Protein AF-A0A3M6TRP5-F1 (afdb_monomer)

Structure (mmCIF, N/CA/C/O backbone):
data_AF-A0A3M6TRP5-F1
#
_entry.id   AF-A0A3M6TRP5-F1
#
loop_
_atom_site.group_PDB
_atom_site.id
_atom_site.type_symbol
_atom_site.label_atom_id
_atom_site.label_alt_id
_atom_site.label_comp_id
_atom_site.label_asym_id
_atom_site.label_entity_id
_atom_site.label_seq_id
_atom_site.pdbx_PDB_ins_code
_atom_site.Cartn_x
_atom_site.Cartn_y
_atom_site.Cartn_z
_atom_site.occupancy
_atom_site.B_iso_or_equiv
_atom_site.auth_seq_id
_atom_site.auth_comp_id
_atom_site.auth_asym_id
_atom_site.auth_atom_id
_atom_site.pdbx_PDB_model_num
ATOM 1 N N . MET A 1 1 ? 12.799 17.384 -49.347 1.00 35.72 1 MET A N 1
ATOM 2 C CA . MET A 1 1 ? 13.867 16.715 -48.579 1.00 35.72 1 MET A CA 1
ATOM 3 C C . MET A 1 1 ? 13.598 17.009 -47.112 1.00 35.72 1 MET A C 1
ATOM 5 O O . MET A 1 1 ? 13.938 18.089 -46.661 1.00 35.72 1 MET A O 1
ATOM 9 N N . ALA A 1 2 ? 12.871 16.133 -46.417 1.00 37.72 2 ALA A N 1
ATOM 10 C CA . ALA A 1 2 ? 12.676 16.243 -44.973 1.00 37.72 2 ALA A CA 1
ATOM 11 C C . ALA A 1 2 ? 13.601 15.207 -44.334 1.00 37.72 2 ALA A C 1
ATOM 13 O O . ALA A 1 2 ? 13.439 14.007 -44.548 1.00 37.72 2 ALA A O 1
ATOM 14 N N . THR A 1 3 ? 14.642 15.699 -43.677 1.00 35.19 3 THR A N 1
ATOM 15 C CA . THR A 1 3 ? 15.629 14.909 -42.951 1.00 35.19 3 THR A CA 1
ATOM 16 C C . THR A 1 3 ? 14.968 14.252 -41.749 1.00 35.19 3 THR A C 1
ATOM 18 O O . THR A 1 3 ? 14.387 14.921 -40.902 1.00 35.19 3 THR A O 1
ATOM 21 N N . THR A 1 4 ? 15.064 12.929 -41.683 1.00 40.38 4 THR A N 1
ATOM 22 C CA . THR A 1 4 ? 14.810 12.139 -40.481 1.00 40.38 4 THR A CA 1
ATOM 23 C C . THR A 1 4 ? 15.927 12.411 -39.474 1.00 40.38 4 THR A C 1
ATOM 25 O O . THR A 1 4 ? 17.059 11.967 -39.685 1.00 40.38 4 THR A O 1
ATOM 28 N N . GLU A 1 5 ? 15.634 13.139 -38.398 1.00 38.94 5 GLU A N 1
ATOM 29 C CA . GLU A 1 5 ? 16.511 13.197 -37.229 1.00 38.94 5 GLU A CA 1
ATOM 30 C C . GLU A 1 5 ? 16.364 11.902 -36.424 1.00 38.94 5 GLU 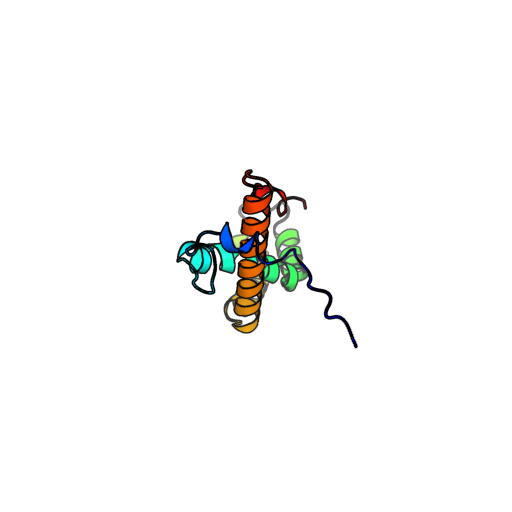A C 1
ATOM 32 O O . GLU A 1 5 ? 15.277 11.463 -36.057 1.00 38.94 5 GLU A O 1
ATOM 37 N N . LYS A 1 6 ? 17.506 11.245 -36.254 1.00 40.25 6 LYS A N 1
ATOM 38 C CA . LYS A 1 6 ? 17.705 9.936 -35.647 1.00 40.25 6 LYS A CA 1
ATOM 39 C C . LYS A 1 6 ? 18.046 10.176 -34.175 1.00 40.25 6 LYS A C 1
ATOM 41 O O . LYS A 1 6 ? 19.171 10.573 -33.887 1.00 40.25 6 LYS A O 1
ATOM 46 N N . GLU A 1 7 ? 17.103 9.961 -33.255 1.00 34.81 7 GLU A N 1
ATOM 47 C CA . GLU A 1 7 ? 17.371 10.020 -31.808 1.00 34.81 7 GLU A CA 1
ATOM 48 C C . GLU A 1 7 ? 18.318 8.877 -31.401 1.00 34.81 7 GLU A C 1
ATOM 50 O O . GLU A 1 7 ? 17.954 7.705 -31.307 1.00 34.81 7 GLU A O 1
ATOM 55 N N . SER A 1 8 ? 19.588 9.222 -31.202 1.00 33.69 8 SER A N 1
ATOM 56 C CA . SER A 1 8 ? 20.725 8.309 -31.066 1.00 33.69 8 SER A CA 1
ATOM 57 C C . SER A 1 8 ? 21.028 7.872 -29.623 1.00 33.69 8 SER A C 1
ATOM 59 O O . SER A 1 8 ? 22.193 7.717 -29.273 1.00 33.69 8 SER A O 1
ATOM 61 N N . GLY A 1 9 ? 20.018 7.679 -28.769 1.00 40.28 9 GLY A N 1
ATOM 62 C CA . GLY A 1 9 ? 20.229 7.367 -27.340 1.00 40.28 9 GLY A CA 1
ATOM 63 C C . GLY A 1 9 ? 19.638 6.049 -26.829 1.00 40.28 9 GLY A C 1
ATOM 64 O O . GLY A 1 9 ? 20.011 5.589 -25.754 1.00 40.28 9 GLY A O 1
ATOM 65 N N . GLN A 1 10 ? 18.716 5.426 -27.566 1.00 37.06 10 GLN A N 1
ATOM 66 C CA . GLN A 1 10 ? 17.924 4.296 -27.053 1.00 37.06 10 GLN A CA 1
ATOM 67 C C . GLN A 1 10 ? 18.546 2.912 -27.308 1.00 37.06 10 GLN A C 1
ATOM 69 O O . GLN A 1 10 ? 18.224 1.966 -26.595 1.00 37.06 10 GLN A O 1
ATOM 74 N N . GLY A 1 11 ? 19.465 2.789 -28.272 1.00 42.31 11 GLY A N 1
ATOM 75 C CA . GLY A 1 11 ? 20.070 1.500 -28.638 1.00 42.31 11 GLY A CA 1
ATOM 76 C C . GLY A 1 11 ? 21.107 0.978 -27.637 1.00 42.31 11 GLY A C 1
ATOM 77 O O . GLY A 1 11 ? 21.103 -0.199 -27.310 1.00 42.31 11 GLY A O 1
ATOM 78 N N . GLU A 1 12 ? 21.955 1.849 -27.081 1.00 48.84 12 GLU A N 1
ATOM 79 C CA . GLU A 1 12 ? 23.130 1.409 -26.307 1.00 48.84 12 GLU A CA 1
ATOM 80 C C . GLU A 1 12 ? 22.789 0.860 -24.905 1.00 48.84 12 GLU A C 1
ATOM 82 O O . GLU A 1 12 ? 23.530 0.053 -24.342 1.00 48.84 12 GLU A O 1
ATOM 87 N N . VAL A 1 13 ? 21.666 1.291 -24.318 1.00 55.25 13 VAL A N 1
ATOM 88 C CA . VAL A 1 13 ? 21.257 0.871 -22.966 1.00 55.25 13 VAL A CA 1
ATOM 89 C C . VAL A 1 13 ? 20.599 -0.507 -22.991 1.00 55.25 13 VAL A C 1
ATOM 91 O O . VAL A 1 13 ? 20.855 -1.312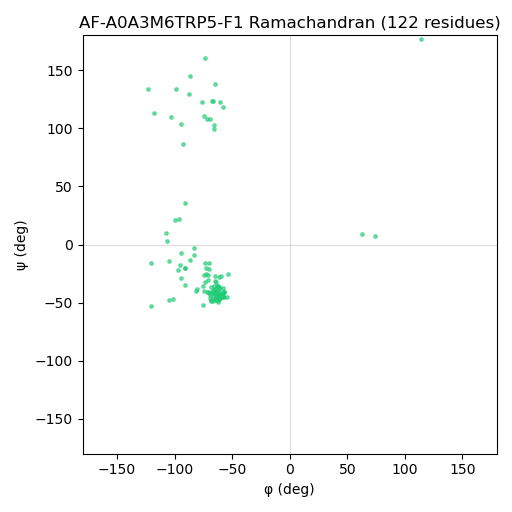 -22.099 1.00 55.25 13 VAL A O 1
ATOM 94 N N . SER A 1 14 ? 19.795 -0.804 -24.019 1.00 57.72 14 SER A N 1
ATOM 95 C CA . SER A 1 14 ? 19.090 -2.086 -24.130 1.00 57.72 14 SER A CA 1
ATOM 96 C C . SER A 1 14 ? 20.051 -3.270 -24.288 1.00 57.72 14 SER A C 1
ATOM 98 O O . SER A 1 14 ? 19.766 -4.345 -23.770 1.00 57.72 14 SER A O 1
ATOM 100 N N . ASP A 1 15 ? 21.209 -3.061 -24.923 1.00 65.62 15 ASP A N 1
ATOM 101 C CA . ASP A 1 15 ? 22.234 -4.095 -25.132 1.00 65.62 15 ASP A CA 1
ATOM 102 C C . ASP A 1 15 ? 23.000 -4.474 -23.849 1.00 65.62 15 ASP A C 1
ATOM 104 O O . ASP A 1 15 ? 23.602 -5.545 -23.770 1.00 65.62 15 ASP A O 1
ATOM 108 N N . LYS A 1 16 ? 22.986 -3.612 -22.821 1.00 70.69 16 LYS A N 1
ATOM 109 C CA . LYS A 1 16 ? 23.671 -3.846 -21.533 1.00 70.69 16 LYS A CA 1
ATOM 110 C C . LYS A 1 16 ? 22.759 -4.472 -20.472 1.00 70.69 16 LYS A C 1
ATOM 112 O O . LYS A 1 16 ? 23.236 -4.838 -19.396 1.00 70.69 16 LYS A O 1
ATOM 117 N N . ILE A 1 17 ? 21.461 -4.597 -20.749 1.00 72.56 17 ILE A N 1
ATOM 118 C CA . ILE A 1 17 ? 20.494 -5.208 -19.835 1.00 72.56 17 ILE A CA 1
ATOM 119 C C . ILE A 1 17 ? 20.467 -6.716 -20.089 1.00 72.56 17 ILE A C 1
ATOM 121 O O . ILE A 1 17 ? 20.348 -7.180 -21.219 1.00 72.56 17 ILE A O 1
ATOM 125 N N . ALA A 1 18 ? 20.589 -7.506 -19.023 1.00 71.38 18 ALA A N 1
ATOM 126 C CA . ALA A 1 18 ? 20.581 -8.954 -19.161 1.00 71.38 18 ALA A CA 1
ATOM 127 C C . ALA A 1 18 ? 19.211 -9.454 -19.679 1.00 71.38 18 ALA A C 1
ATOM 129 O O . ALA A 1 18 ? 18.182 -9.029 -19.150 1.00 71.38 18 ALA A O 1
ATOM 130 N N . PRO A 1 19 ? 19.158 -10.418 -20.620 1.00 72.62 19 PRO A N 1
ATOM 131 C CA . PRO A 1 19 ? 17.896 -10.901 -21.198 1.00 72.62 19 PRO A CA 1
ATOM 132 C C . PRO A 1 19 ? 16.914 -11.493 -20.181 1.00 72.62 19 PRO A C 1
ATOM 134 O O . PRO A 1 19 ? 15.711 -11.450 -20.392 1.00 72.62 19 PRO A O 1
ATOM 137 N N . TRP A 1 20 ? 17.414 -12.028 -19.060 1.00 70.94 20 TRP A N 1
ATOM 138 C CA . TRP A 1 20 ? 16.577 -12.542 -17.966 1.00 70.94 20 TRP A CA 1
ATOM 139 C C . TRP A 1 20 ? 15.911 -11.432 -17.141 1.00 70.94 20 TRP A C 1
ATOM 141 O O . TRP A 1 20 ? 15.005 -11.700 -16.353 1.00 70.94 20 TRP A O 1
ATOM 151 N N . ALA A 1 21 ? 16.398 -10.200 -17.279 1.00 71.94 21 ALA A N 1
ATOM 152 C CA . ALA A 1 21 ? 15.926 -9.024 -16.569 1.00 71.94 21 ALA A CA 1
ATOM 153 C C . ALA A 1 21 ? 14.884 -8.250 -17.408 1.00 71.94 21 ALA A C 1
ATOM 155 O O . ALA A 1 21 ? 13.967 -7.639 -16.851 1.00 71.94 21 ALA A O 1
ATOM 156 N N . SER A 1 22 ? 14.976 -8.327 -18.736 1.00 69.50 22 SER A N 1
ATOM 157 C CA . SER A 1 22 ? 14.017 -7.740 -19.676 1.00 69.50 22 SER A CA 1
ATOM 158 C C . SER A 1 22 ? 12.841 -8.683 -19.972 1.00 69.50 22 SER A C 1
ATOM 160 O O . SER A 1 22 ? 13.010 -9.894 -20.061 1.00 69.50 22 SER A O 1
ATOM 162 N N . GLY A 1 23 ? 11.638 -8.128 -20.162 1.00 78.06 23 GLY A N 1
ATOM 163 C CA . GLY A 1 23 ? 10.459 -8.872 -20.636 1.00 78.06 23 GLY A CA 1
ATOM 164 C C . GLY A 1 23 ? 9.309 -8.994 -19.632 1.00 78.06 23 GLY A C 1
ATOM 165 O O . GLY A 1 23 ? 9.394 -8.550 -18.495 1.00 78.06 23 GLY A O 1
ATOM 166 N N . GLU A 1 24 ? 8.198 -9.597 -20.050 1.00 80.81 24 GLU A N 1
ATOM 167 C CA . GLU A 1 24 ? 6.956 -9.636 -19.256 1.00 80.81 24 GLU A CA 1
ATOM 168 C C . GLU A 1 24 ? 6.922 -10.758 -18.201 1.00 80.81 24 GLU A C 1
ATOM 170 O O . GLU A 1 24 ? 6.024 -10.814 -17.356 1.00 80.81 24 GLU A O 1
ATOM 175 N N . HIS A 1 25 ? 7.899 -11.670 -18.246 1.00 86.81 25 HIS A N 1
ATOM 176 C CA . HIS A 1 25 ? 7.961 -12.808 -17.339 1.00 86.81 25 HIS A CA 1
ATOM 177 C C . HIS A 1 25 ? 8.232 -12.344 -15.902 1.00 86.81 25 HIS A C 1
ATOM 179 O O . HIS A 1 25 ? 9.223 -11.660 -15.619 1.00 86.81 25 HIS A O 1
ATOM 185 N N . LEU A 1 26 ? 7.332 -12.735 -15.000 1.00 88.75 26 LEU A N 1
ATOM 186 C CA . LEU A 1 26 ? 7.449 -12.482 -13.573 1.00 88.75 26 LEU A CA 1
ATOM 187 C C . LEU A 1 26 ? 7.991 -13.716 -12.863 1.00 88.75 26 LEU A C 1
ATOM 189 O O . LEU A 1 26 ? 7.509 -14.833 -13.045 1.00 88.75 26 LEU A O 1
ATOM 193 N N . ARG A 1 27 ? 8.964 -13.494 -11.986 1.00 89.50 27 ARG A N 1
ATOM 194 C CA . ARG A 1 27 ? 9.461 -14.509 -11.059 1.00 89.50 27 ARG A CA 1
ATOM 195 C C . ARG A 1 27 ? 8.441 -14.740 -9.950 1.00 89.50 27 ARG A C 1
ATOM 197 O O . ARG A 1 27 ? 7.616 -13.880 -9.638 1.00 89.50 27 ARG A O 1
ATOM 204 N N . HIS A 1 28 ? 8.566 -15.879 -9.282 1.00 91.38 28 HIS A N 1
ATOM 205 C CA . HIS A 1 28 ? 7.716 -16.236 -8.148 1.00 91.38 28 HIS A CA 1
ATOM 206 C C . HIS A 1 28 ? 7.720 -15.154 -7.055 1.00 91.38 28 HIS A C 1
ATOM 208 O O . HIS A 1 28 ? 6.670 -14.688 -6.638 1.00 91.38 28 HIS A O 1
ATOM 214 N N . VAL A 1 29 ? 8.901 -14.636 -6.695 1.00 91.56 29 VAL A N 1
ATOM 215 C CA . VAL A 1 29 ? 9.037 -13.546 -5.709 1.00 91.56 29 VAL A CA 1
ATOM 216 C C . VAL A 1 29 ? 8.329 -12.264 -6.162 1.00 91.56 29 VAL A C 1
ATOM 218 O O . VAL A 1 29 ? 7.740 -11.553 -5.352 1.00 91.56 29 VAL A O 1
ATOM 221 N N . GLU A 1 30 ? 8.367 -11.953 -7.457 1.00 89.44 30 GLU A N 1
ATOM 222 C CA . GLU A 1 30 ? 7.721 -10.753 -7.995 1.00 89.44 30 GLU A CA 1
ATOM 223 C C . GLU A 1 30 ? 6.197 -10.886 -7.926 1.00 89.44 30 GLU A C 1
ATOM 225 O O . GLU A 1 30 ? 5.519 -9.970 -7.466 1.00 89.44 30 GLU A O 1
ATOM 230 N N . THR A 1 31 ? 5.687 -12.061 -8.297 1.00 90.19 31 THR A N 1
ATOM 231 C CA . THR A 1 31 ? 4.253 -12.373 -8.332 1.00 90.19 31 THR A CA 1
ATOM 232 C C . THR A 1 31 ? 3.650 -12.524 -6.937 1.00 90.19 31 THR A C 1
ATOM 234 O O . THR A 1 31 ? 2.551 -12.039 -6.692 1.00 90.19 31 THR A O 1
ATOM 237 N N . GLU A 1 32 ? 4.357 -13.166 -6.007 1.00 89.50 32 GLU A N 1
ATOM 238 C CA . GLU A 1 32 ? 3.808 -13.529 -4.695 1.00 89.50 32 GLU A CA 1
ATOM 239 C C . GLU A 1 32 ? 4.155 -12.548 -3.577 1.00 89.50 32 GLU A C 1
ATOM 241 O O . GLU A 1 32 ? 3.455 -12.486 -2.566 1.00 89.50 32 GLU A O 1
ATOM 246 N N . VAL A 1 33 ? 5.226 -11.765 -3.735 1.00 92.38 33 VAL A N 1
ATOM 247 C CA . VAL A 1 33 ? 5.715 -10.882 -2.667 1.00 92.38 33 VAL A CA 1
ATOM 248 C C . VAL A 1 33 ? 5.725 -9.427 -3.104 1.00 92.38 33 VAL A C 1
ATOM 250 O O . VAL A 1 33 ? 5.158 -8.584 -2.407 1.00 92.38 33 VAL A O 1
ATOM 253 N N . ILE A 1 34 ? 6.351 -9.102 -4.238 1.00 91.19 34 ILE A N 1
ATOM 254 C CA . ILE A 1 34 ? 6.588 -7.697 -4.603 1.00 91.19 34 ILE A CA 1
ATOM 255 C C . ILE A 1 34 ? 5.314 -7.016 -5.108 1.00 91.19 34 ILE A C 1
ATOM 257 O O . ILE A 1 34 ? 4.938 -5.975 -4.568 1.00 91.19 34 ILE A O 1
ATOM 261 N N . ILE A 1 35 ? 4.620 -7.600 -6.088 1.00 92.88 35 ILE A N 1
ATOM 262 C CA . ILE A 1 35 ? 3.364 -7.040 -6.612 1.00 92.88 35 ILE A CA 1
ATOM 263 C C . ILE A 1 35 ? 2.297 -6.973 -5.506 1.00 92.88 35 ILE A C 1
ATOM 265 O O . ILE A 1 35 ? 1.731 -5.895 -5.309 1.00 92.88 35 ILE A O 1
ATOM 269 N N . PRO A 1 36 ? 2.079 -8.025 -4.685 1.00 93.06 36 PRO A N 1
ATOM 270 C CA . PRO A 1 36 ? 1.151 -7.948 -3.557 1.00 93.06 36 PRO A CA 1
ATOM 271 C C . PRO A 1 36 ? 1.536 -6.902 -2.506 1.00 93.06 36 PRO A C 1
ATOM 273 O O . PRO A 1 36 ? 0.662 -6.358 -1.830 1.00 93.06 36 PRO A O 1
ATOM 276 N N . LYS A 1 37 ? 2.829 -6.582 -2.354 1.00 93.12 37 LYS A N 1
ATOM 277 C CA . LYS A 1 37 ? 3.275 -5.489 -1.482 1.00 93.12 37 LYS A CA 1
ATOM 278 C C . LYS A 1 37 ? 2.871 -4.123 -2.042 1.00 93.12 37 LYS A C 1
ATOM 280 O O . LYS A 1 37 ? 2.326 -3.329 -1.283 1.00 93.12 37 LYS A O 1
ATOM 285 N N . ILE A 1 38 ? 3.082 -3.869 -3.335 1.00 92.81 38 ILE A N 1
ATOM 286 C CA . ILE A 1 38 ? 2.654 -2.616 -3.986 1.00 92.81 38 ILE A CA 1
ATOM 287 C C . ILE A 1 38 ? 1.129 -2.476 -3.901 1.00 92.81 38 ILE A C 1
ATOM 289 O O . ILE A 1 38 ? 0.617 -1.433 -3.495 1.00 92.81 38 ILE A O 1
ATOM 293 N N . LEU A 1 39 ? 0.407 -3.560 -4.193 1.00 93.44 39 LEU A N 1
ATOM 294 C CA . LEU A 1 39 ? -1.048 -3.626 -4.088 1.00 93.44 39 LEU A CA 1
ATOM 295 C C . LEU A 1 39 ? -1.534 -3.289 -2.677 1.00 93.44 39 LEU A C 1
ATOM 297 O O . LEU A 1 39 ? -2.453 -2.492 -2.519 1.00 93.44 39 LEU A O 1
ATOM 301 N N . ARG A 1 40 ? -0.894 -3.850 -1.644 1.00 93.06 40 ARG A N 1
ATOM 302 C CA . ARG A 1 40 ? -1.223 -3.566 -0.243 1.00 93.06 40 ARG A CA 1
ATOM 303 C C . ARG A 1 40 ? -1.061 -2.089 0.099 1.00 93.06 40 ARG A C 1
ATOM 305 O O . ARG A 1 40 ? -1.918 -1.546 0.787 1.00 93.06 40 ARG A O 1
ATOM 312 N N . GLU A 1 41 ? 0.020 -1.453 -0.340 1.00 93.38 41 GLU A N 1
ATOM 313 C CA . GLU A 1 41 ? 0.246 -0.029 -0.069 1.00 93.38 41 GLU A CA 1
ATOM 314 C C . GLU A 1 41 ? -0.790 0.847 -0.788 1.00 93.38 41 GLU A C 1
ATOM 316 O O . GLU A 1 41 ? -1.373 1.736 -0.167 1.00 93.38 41 GLU A O 1
ATOM 321 N N . LYS A 1 42 ? -1.142 0.528 -2.042 1.00 93.44 42 LYS A N 1
ATOM 322 C CA . LYS A 1 42 ? -2.249 1.207 -2.740 1.00 93.44 42 LYS A CA 1
ATOM 323 C C . LYS A 1 42 ? -3.600 0.982 -2.065 1.00 93.44 42 LYS A C 1
ATOM 325 O O . LYS A 1 42 ? -4.378 1.922 -1.929 1.00 93.44 42 LYS A O 1
ATOM 330 N N . ALA A 1 43 ? -3.886 -0.244 -1.633 1.00 94.50 43 ALA A N 1
ATOM 331 C CA . ALA A 1 43 ? -5.133 -0.574 -0.952 1.00 94.50 43 ALA A CA 1
ATOM 332 C C . ALA A 1 43 ? -5.255 0.179 0.380 1.00 94.50 43 ALA A C 1
ATOM 334 O O . ALA A 1 43 ? -6.316 0.717 0.680 1.00 94.50 43 ALA A O 1
ATOM 335 N N . LYS A 1 44 ? -4.165 0.295 1.152 1.00 93.31 44 LYS A N 1
ATOM 336 C CA . LYS A 1 44 ? -4.139 1.121 2.369 1.00 93.31 44 LYS A CA 1
ATOM 337 C C . LYS A 1 44 ? -4.419 2.589 2.071 1.00 93.31 44 LYS A C 1
ATOM 339 O O . LYS A 1 44 ? -5.219 3.177 2.782 1.00 93.31 44 LYS A O 1
ATOM 344 N N . ALA A 1 45 ? -3.815 3.149 1.021 1.00 93.56 45 ALA A N 1
ATOM 345 C CA . ALA A 1 45 ? -4.059 4.535 0.625 1.00 93.56 45 ALA A CA 1
ATOM 346 C C . ALA A 1 45 ? -5.524 4.780 0.218 1.00 93.56 45 ALA A C 1
ATOM 348 O O . ALA A 1 45 ? -6.079 5.829 0.522 1.00 93.56 45 ALA A O 1
ATOM 349 N N . LYS A 1 46 ? -6.176 3.804 -0.431 1.00 93.56 46 LYS A N 1
ATOM 350 C CA . LYS A 1 46 ? -7.609 3.878 -0.772 1.00 93.56 46 LYS A CA 1
ATOM 351 C C . LYS A 1 46 ? -8.528 3.679 0.442 1.00 93.56 46 LYS A C 1
ATOM 353 O O . LYS A 1 46 ? -9.603 4.263 0.486 1.00 93.56 46 LYS A O 1
ATOM 358 N N . CYS A 1 47 ? -8.114 2.874 1.419 1.00 95.19 47 CYS A N 1
ATOM 359 C CA . CYS A 1 47 ? -8.855 2.609 2.657 1.00 95.19 47 CYS A CA 1
ATOM 360 C C . CYS A 1 47 ? -8.398 3.500 3.834 1.00 95.19 47 CYS A C 1
ATOM 362 O O . CYS A 1 47 ? -8.597 3.104 4.987 1.00 95.19 47 CYS A O 1
ATOM 364 N N . ASP A 1 48 ? -7.769 4.656 3.579 1.00 95.88 48 ASP A N 1
ATOM 365 C CA . ASP A 1 48 ? -7.093 5.451 4.617 1.00 95.88 48 ASP A CA 1
ATOM 366 C C . ASP A 1 48 ? -8.037 5.846 5.760 1.00 95.88 48 ASP A C 1
ATOM 368 O O . ASP A 1 48 ? -7.699 5.659 6.925 1.0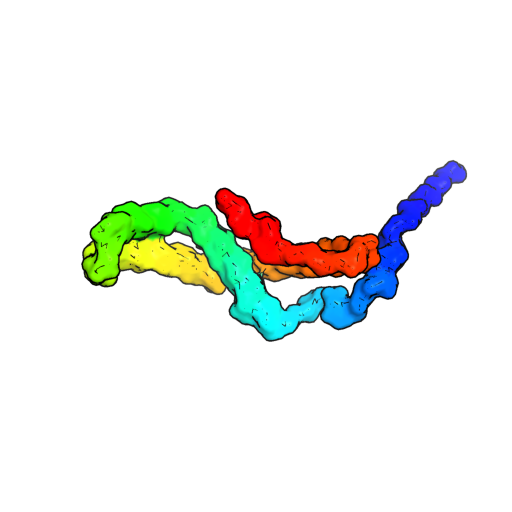0 95.88 48 ASP A O 1
ATOM 372 N N . ASP A 1 49 ? -9.276 6.238 5.456 1.00 95.75 49 ASP A N 1
ATOM 373 C CA . ASP A 1 49 ? -10.282 6.588 6.469 1.00 95.75 49 ASP A CA 1
ATOM 374 C C . ASP A 1 49 ? -10.550 5.442 7.463 1.00 95.75 49 ASP A C 1
ATOM 376 O O . ASP A 1 49 ? -10.658 5.647 8.675 1.00 95.75 49 ASP A O 1
ATOM 380 N N . LEU A 1 50 ? -10.617 4.203 6.965 1.00 95.12 50 LEU A N 1
ATOM 381 C CA . LEU A 1 50 ? -10.853 3.010 7.784 1.00 95.12 50 LEU A CA 1
ATOM 382 C C . LEU A 1 50 ? -9.603 2.618 8.576 1.00 95.12 50 LEU A C 1
ATOM 384 O O . LEU A 1 50 ? -9.708 2.181 9.725 1.00 95.12 50 LEU A O 1
ATOM 388 N N . VAL A 1 51 ? -8.421 2.809 7.985 1.00 94.94 51 VAL A N 1
ATOM 389 C CA . VAL A 1 51 ? -7.132 2.634 8.667 1.00 94.94 51 VAL A CA 1
ATOM 390 C C . VAL A 1 51 ? -6.997 3.648 9.802 1.00 94.94 51 VAL A C 1
ATOM 392 O O . VAL A 1 51 ? -6.604 3.278 10.912 1.00 94.94 51 VAL A O 1
ATOM 395 N N . GLN A 1 52 ? -7.375 4.905 9.576 1.00 95.62 52 GLN A N 1
ATOM 396 C CA . GLN A 1 52 ? -7.385 5.943 10.598 1.00 95.62 52 GLN A CA 1
ATOM 397 C C . GLN A 1 52 ? -8.398 5.634 11.701 1.00 95.62 52 GLN A C 1
ATOM 399 O O . GLN A 1 52 ? -8.035 5.704 12.874 1.00 95.62 52 GLN A O 1
ATOM 404 N N . ALA A 1 53 ? -9.625 5.225 11.368 1.00 94.75 53 ALA A N 1
ATOM 405 C CA . ALA A 1 53 ? -10.633 4.838 12.359 1.00 94.75 53 ALA A CA 1
ATOM 406 C C . ALA A 1 53 ? -10.148 3.680 13.250 1.00 94.75 53 ALA A C 1
ATOM 408 O O . ALA A 1 53 ? -10.237 3.748 14.481 1.00 94.75 53 ALA A O 1
ATOM 409 N N . PHE A 1 54 ? -9.550 2.647 12.646 1.00 94.69 54 PHE A N 1
ATOM 410 C CA . PHE A 1 54 ? -8.931 1.557 13.394 1.00 94.69 54 PHE A CA 1
ATOM 411 C C . PHE A 1 54 ? -7.766 2.052 14.259 1.00 94.69 54 PHE A C 1
ATOM 413 O O . PHE A 1 54 ? -7.692 1.696 15.431 1.00 94.69 54 PHE A O 1
ATOM 420 N N . THR A 1 55 ? -6.896 2.917 13.731 1.00 94.19 55 THR A N 1
ATOM 421 C CA . THR A 1 55 ? -5.742 3.472 14.460 1.00 94.19 55 THR A CA 1
ATOM 422 C C . THR A 1 55 ? -6.178 4.335 15.647 1.00 94.19 55 THR A C 1
ATOM 424 O O . THR A 1 55 ? -5.598 4.248 16.730 1.00 94.19 55 THR A O 1
ATOM 427 N N . GLN A 1 56 ? -7.235 5.131 15.487 1.00 95.06 56 GLN A N 1
ATOM 428 C CA . GLN A 1 56 ? -7.826 5.929 16.560 1.00 95.06 56 GLN A CA 1
ATOM 429 C C . GLN A 1 56 ? -8.428 5.038 17.653 1.00 95.06 56 GLN A C 1
ATOM 431 O O . GLN A 1 56 ? -8.203 5.289 18.839 1.00 95.06 56 GLN A O 1
ATOM 436 N N . CYS A 1 57 ? -9.122 3.957 17.281 1.00 93.50 57 CYS A N 1
ATOM 437 C CA . CYS A 1 57 ? -9.600 2.971 18.250 1.00 93.50 57 CYS A CA 1
ATOM 438 C C . CYS A 1 57 ? -8.438 2.218 18.924 1.00 93.50 57 CYS A C 1
ATOM 440 O O . CYS A 1 57 ? -8.454 1.978 20.131 1.00 93.50 57 CYS A O 1
ATOM 442 N N . ALA A 1 58 ? -7.390 1.888 18.178 1.00 93.25 58 ALA A N 1
ATOM 443 C CA . ALA A 1 58 ? -6.211 1.186 18.671 1.00 93.25 58 ALA A CA 1
ATOM 444 C C . ALA A 1 58 ? -5.339 2.038 19.610 1.00 93.25 58 ALA A C 1
ATOM 446 O O . ALA A 1 58 ? -4.569 1.503 20.410 1.00 93.25 58 ALA A O 1
ATOM 447 N N . LYS A 1 59 ? -5.457 3.369 19.547 1.00 94.31 59 LYS A N 1
ATOM 448 C CA . LYS A 1 59 ? -4.619 4.296 20.308 1.00 94.31 59 LYS A CA 1
ATOM 449 C C . LYS A 1 59 ? -4.718 4.031 21.816 1.00 94.31 59 LYS A C 1
ATOM 451 O O . LYS A 1 59 ? -5.784 4.144 22.416 1.00 94.31 59 LYS A O 1
ATOM 456 N N . GLY A 1 60 ? -3.586 3.680 22.429 1.00 89.25 60 GLY A N 1
ATOM 457 C CA . GLY A 1 60 ? -3.484 3.409 23.868 1.00 89.25 60 GLY A CA 1
ATOM 458 C C . GLY A 1 60 ? -4.089 2.076 24.330 1.00 89.25 60 GLY A C 1
ATOM 459 O O . GLY A 1 60 ? -4.167 1.837 25.532 1.00 89.25 60 GLY A O 1
ATOM 460 N N . ARG A 1 61 ? -4.515 1.200 23.409 1.00 89.81 61 ARG A N 1
ATOM 461 C CA . ARG A 1 61 ? -5.095 -0.117 23.709 1.00 89.81 61 ARG A CA 1
ATOM 462 C C . ARG A 1 61 ? -4.214 -1.206 23.102 1.00 89.81 61 ARG A C 1
ATOM 464 O O . ARG A 1 61 ? -4.147 -1.323 21.891 1.00 89.81 61 ARG A O 1
ATOM 471 N N . THR A 1 62 ? -3.562 -2.029 23.920 1.00 85.00 62 THR A N 1
ATOM 472 C CA . THR A 1 62 ? -2.678 -3.099 23.403 1.00 85.00 62 THR A CA 1
ATOM 473 C C . THR A 1 62 ? -3.354 -4.465 23.446 1.00 85.00 62 THR A C 1
ATOM 475 O O . THR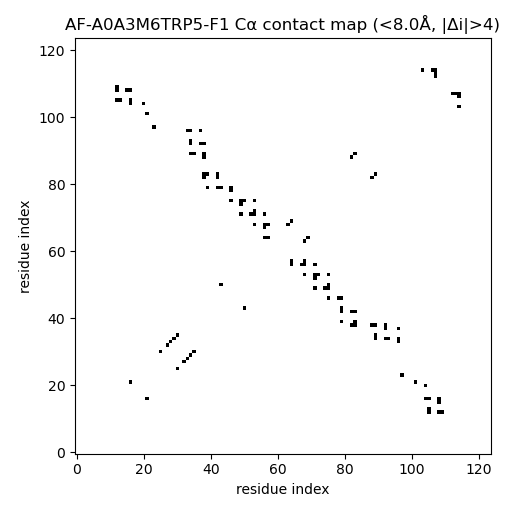 A 1 62 ? -3.357 -5.198 22.465 1.00 85.00 62 THR A O 1
ATOM 478 N N . VAL A 1 63 ? -3.976 -4.796 24.579 1.00 89.31 63 VAL A N 1
ATOM 479 C CA . VAL A 1 63 ? -4.627 -6.101 24.783 1.00 89.31 63 VAL A CA 1
ATOM 480 C C . VAL A 1 63 ? -6.097 -6.048 24.358 1.00 89.31 63 VAL A C 1
ATOM 482 O O . VAL A 1 63 ? -6.616 -6.997 23.778 1.00 89.31 63 VAL A O 1
ATOM 485 N N . SER A 1 64 ? -6.760 -4.906 24.570 1.00 90.44 64 SER A N 1
ATOM 486 C CA . SER A 1 64 ? -8.203 -4.764 24.357 1.00 90.44 64 SER A CA 1
ATOM 487 C C . SER A 1 64 ? -8.657 -4.475 22.929 1.00 90.44 64 SER A C 1
ATOM 489 O O . SER A 1 64 ? -9.857 -4.461 22.657 1.00 90.44 64 SER A O 1
ATOM 491 N N . ILE A 1 65 ? -7.723 -4.311 21.990 1.00 91.94 65 ILE A N 1
ATOM 492 C CA . ILE A 1 65 ? -8.016 -4.071 20.569 1.00 91.94 65 ILE A CA 1
ATOM 493 C C . ILE A 1 65 ? -8.880 -5.174 19.957 1.00 91.94 65 ILE A C 1
ATOM 495 O O . ILE A 1 65 ? -9.792 -4.879 19.186 1.00 91.94 65 ILE A O 1
ATOM 499 N N . LEU A 1 66 ? -8.604 -6.437 20.298 1.00 88.69 66 LEU A N 1
ATOM 500 C CA . LEU A 1 66 ? -9.204 -7.591 19.622 1.00 88.69 66 LEU A CA 1
ATOM 501 C C . LEU A 1 66 ? -10.719 -7.681 19.828 1.00 88.69 66 LEU A C 1
ATOM 503 O O . LEU A 1 66 ? -11.422 -8.215 18.971 1.00 88.69 66 LEU A O 1
ATOM 507 N N . TRP A 1 67 ? -11.222 -7.145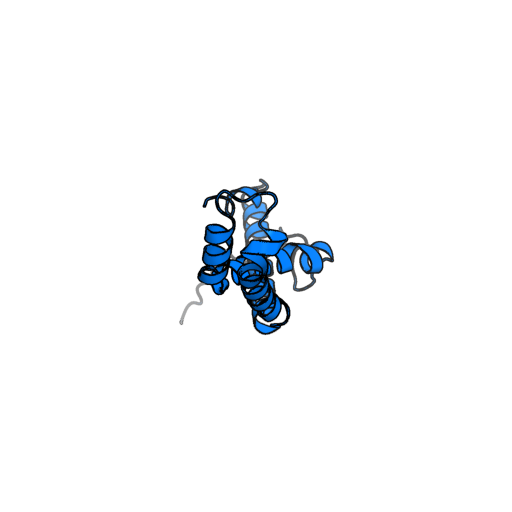 20.941 1.00 91.75 67 TRP A N 1
ATOM 508 C CA . TRP A 1 67 ? -12.648 -7.107 21.246 1.00 91.75 67 TRP A CA 1
ATOM 509 C C . TRP A 1 67 ? -13.250 -5.716 21.049 1.00 91.75 67 TRP A C 1
ATOM 511 O O . TRP A 1 67 ? -14.278 -5.603 20.384 1.00 91.75 67 TRP A O 1
ATOM 521 N N . THR A 1 68 ? -12.612 -4.659 21.568 1.00 91.44 68 THR A N 1
ATOM 522 C CA . THR A 1 68 ? -13.170 -3.298 21.534 1.00 91.44 68 THR A CA 1
ATOM 523 C C . THR A 1 68 ? -13.181 -2.728 20.121 1.00 91.44 68 THR A C 1
ATOM 525 O O . THR A 1 68 ? -14.181 -2.144 19.725 1.00 91.44 68 THR A O 1
ATOM 528 N N . CYS A 1 69 ? -12.111 -2.947 19.352 1.00 95.19 69 CYS A N 1
ATOM 52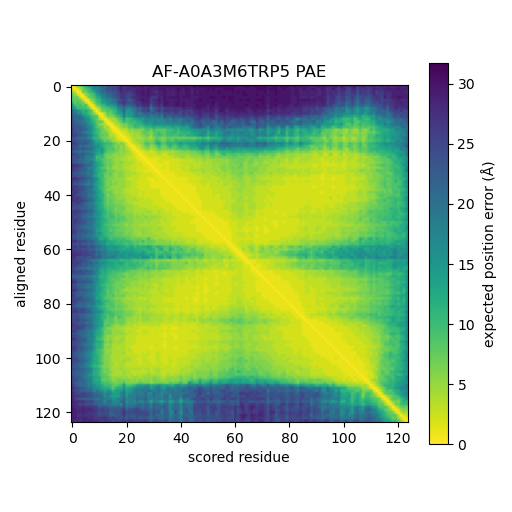9 C CA . CYS A 1 69 ? -11.946 -2.393 18.004 1.00 95.19 69 CYS A CA 1
ATOM 530 C C . CYS A 1 69 ? -12.291 -3.402 16.901 1.00 95.19 69 CYS A C 1
ATOM 532 O O . CYS A 1 69 ? -11.808 -3.311 15.769 1.00 95.19 69 CYS A O 1
ATOM 534 N N . ARG A 1 70 ? -13.071 -4.441 17.234 1.00 94.88 70 ARG A N 1
ATOM 535 C CA . ARG A 1 70 ? -13.394 -5.526 16.298 1.00 94.88 70 ARG A CA 1
ATOM 536 C C . ARG A 1 70 ? -14.172 -5.016 15.086 1.00 94.88 70 ARG A C 1
ATOM 538 O O . ARG A 1 70 ? -13.959 -5.525 13.991 1.00 94.88 70 ARG A O 1
ATOM 545 N N . LYS A 1 71 ? -15.055 -4.031 15.279 1.00 95.31 71 LYS A N 1
ATOM 546 C CA . LYS A 1 71 ? -15.897 -3.466 14.215 1.00 95.31 71 LYS A CA 1
ATOM 547 C C . LYS A 1 71 ? -15.057 -2.689 13.204 1.00 95.31 71 LYS A C 1
ATOM 549 O O . LYS A 1 71 ? -15.147 -2.950 12.011 1.00 95.31 71 LYS A O 1
ATOM 554 N N . GLU A 1 72 ? -14.194 -1.809 13.692 1.00 94.81 72 GLU A N 1
ATOM 555 C CA . GLU A 1 72 ? -13.273 -0.993 12.903 1.00 94.81 72 GLU A CA 1
ATOM 556 C C . GLU A 1 72 ? -12.272 -1.884 12.161 1.00 94.81 72 GLU A C 1
ATOM 558 O O . GLU A 1 72 ? -12.035 -1.704 10.970 1.00 94.81 72 GLU A O 1
ATOM 563 N N . ASN A 1 73 ? -11.745 -2.912 12.836 1.00 94.69 73 ASN A N 1
ATOM 564 C CA . ASN A 1 73 ? -10.854 -3.892 12.219 1.00 94.69 73 ASN A CA 1
ATOM 565 C C . ASN A 1 73 ? -11.551 -4.692 11.109 1.00 94.69 73 ASN A C 1
ATOM 567 O O . ASN A 1 73 ? -10.935 -4.973 10.087 1.00 94.69 73 ASN A O 1
ATOM 571 N N . GLN A 1 74 ? -12.818 -5.073 11.299 1.00 96.12 74 GLN A N 1
ATOM 572 C CA . GLN A 1 74 ? -13.574 -5.791 10.274 1.00 96.12 74 GLN A CA 1
ATOM 573 C C . GLN A 1 74 ? -13.825 -4.899 9.057 1.00 96.12 74 GLN A C 1
ATOM 575 O O . GLN A 1 74 ? -13.484 -5.300 7.953 1.00 96.12 74 GLN A O 1
ATOM 580 N N . ALA A 1 75 ? -14.301 -3.668 9.261 1.00 95.94 75 ALA A N 1
ATOM 581 C CA . ALA A 1 75 ? -14.525 -2.719 8.172 1.00 95.94 75 ALA A CA 1
ATOM 582 C C . ALA A 1 75 ? -13.238 -2.446 7.371 1.00 95.94 75 ALA A C 1
ATOM 584 O O . ALA A 1 75 ? -13.240 -2.500 6.142 1.00 95.94 75 ALA A O 1
ATOM 585 N N . MET A 1 76 ? -12.115 -2.228 8.065 1.00 95.75 76 MET A N 1
ATOM 586 C CA . MET A 1 76 ? -10.804 -2.061 7.433 1.00 95.75 76 MET A CA 1
ATOM 587 C C . MET A 1 76 ? -10.397 -3.304 6.629 1.00 95.75 76 MET A C 1
ATOM 589 O O . MET A 1 76 ? -9.947 -3.185 5.491 1.00 95.75 76 MET A O 1
ATOM 593 N N . LYS A 1 77 ? -10.560 -4.505 7.197 1.00 94.69 77 LYS A N 1
ATOM 594 C CA . LYS A 1 77 ? -10.247 -5.764 6.506 1.00 94.69 77 LYS A CA 1
ATOM 595 C C . LYS A 1 77 ? -11.118 -5.983 5.279 1.00 94.69 77 LYS A C 1
ATOM 597 O O . LYS A 1 77 ? -10.589 -6.419 4.261 1.00 94.69 77 LYS A O 1
ATOM 602 N N . ASP A 1 78 ? -12.406 -5.680 5.364 1.00 96.00 78 ASP A N 1
ATOM 603 C CA . ASP A 1 78 ? -13.346 -5.854 4.260 1.00 96.00 78 ASP A CA 1
ATOM 604 C C . ASP A 1 78 ? -12.969 -4.937 3.088 1.00 96.00 78 ASP A C 1
ATOM 606 O O . ASP A 1 78 ? -12.884 -5.401 1.951 1.00 96.00 78 ASP A O 1
ATOM 610 N N . CYS A 1 79 ? -12.615 -3.678 3.373 1.00 95.44 79 CYS A N 1
ATOM 611 C CA . CYS A 1 79 ? -12.101 -2.744 2.367 1.00 95.44 79 CYS A CA 1
ATOM 612 C C . CYS A 1 79 ? -10.795 -3.230 1.730 1.00 95.44 79 CYS A C 1
ATOM 614 O O . CYS A 1 79 ? -10.658 -3.243 0.513 1.00 95.44 79 CYS A O 1
ATOM 616 N N . LEU A 1 80 ? -9.823 -3.683 2.527 1.00 94.00 80 LEU A N 1
ATOM 617 C CA . LEU A 1 80 ? -8.567 -4.192 1.969 1.00 94.00 80 LEU A CA 1
ATOM 618 C C . LEU A 1 80 ? -8.787 -5.460 1.128 1.00 94.00 80 LEU A C 1
ATOM 620 O O . LEU A 1 80 ? -8.144 -5.638 0.097 1.00 94.00 80 LEU A O 1
ATOM 624 N N . THR A 1 81 ? -9.694 -6.339 1.559 1.00 93.88 81 THR A N 1
ATOM 625 C CA . THR A 1 81 ? -9.977 -7.614 0.883 1.00 93.88 81 THR A CA 1
ATOM 626 C C . THR A 1 81 ? -10.639 -7.411 -0.474 1.00 93.88 81 THR A C 1
ATOM 628 O O . THR A 1 81 ? -10.297 -8.140 -1.405 1.00 93.88 81 THR A O 1
ATOM 631 N N . SER A 1 82 ? -11.515 -6.411 -0.625 1.00 94.12 82 SER A N 1
ATOM 632 C CA . SER A 1 82 ? -12.117 -6.106 -1.929 1.00 94.12 82 SER A CA 1
ATOM 633 C C . SER A 1 82 ? -11.055 -5.726 -2.966 1.00 94.12 82 SER A C 1
ATOM 635 O O . SER A 1 82 ? -11.085 -6.237 -4.082 1.00 94.12 82 SER A O 1
ATOM 637 N N . TYR A 1 83 ? -10.046 -4.942 -2.575 1.00 92.81 83 TYR A N 1
ATOM 638 C CA . TYR A 1 83 ? -8.939 -4.560 -3.456 1.00 92.81 83 TYR A CA 1
ATOM 639 C C . TYR A 1 83 ? -7.972 -5.702 -3.784 1.00 92.81 83 TYR A C 1
ATOM 641 O O . TYR A 1 83 ? -7.347 -5.676 -4.839 1.00 92.81 83 TYR A O 1
ATOM 649 N N . TYR A 1 84 ? -7.844 -6.721 -2.929 1.00 88.38 84 TYR A N 1
ATOM 650 C CA . TYR A 1 84 ? -7.053 -7.912 -3.272 1.00 88.38 84 TYR A CA 1
ATOM 651 C C . TYR A 1 84 ? -7.743 -8.813 -4.302 1.00 88.38 84 TYR A C 1
ATOM 653 O O . TYR A 1 84 ? -7.068 -9.568 -4.998 1.00 88.38 84 TYR A O 1
ATOM 661 N N . GLN A 1 85 ? -9.073 -8.764 -4.383 1.00 89.81 85 GLN A N 1
ATOM 662 C CA . GLN A 1 85 ? -9.857 -9.517 -5.367 1.00 89.81 85 GLN A CA 1
ATOM 663 C C . GLN A 1 85 ? -10.004 -8.763 -6.696 1.00 89.81 85 GLN A C 1
ATOM 665 O O . GLN A 1 85 ? -10.392 -9.356 -7.705 1.00 89.81 85 GLN A O 1
ATOM 670 N N . ASP A 1 86 ? -9.677 -7.472 -6.700 1.00 91.75 86 ASP A N 1
ATOM 671 C CA . ASP A 1 86 ? -9.728 -6.604 -7.865 1.00 91.75 86 ASP A CA 1
ATOM 672 C C . ASP A 1 86 ? -8.569 -6.902 -8.833 1.00 91.75 86 ASP A C 1
ATOM 674 O O . ASP A 1 86 ? -7.392 -6.638 -8.565 1.00 91.75 86 ASP A O 1
ATOM 678 N N . LYS A 1 87 ? -8.921 -7.472 -9.990 1.00 91.50 87 LYS A N 1
ATOM 679 C CA . LYS A 1 87 ? -7.963 -7.819 -11.046 1.00 91.50 87 LYS A CA 1
ATOM 680 C C . LYS A 1 87 ? -7.402 -6.589 -11.754 1.00 91.50 87 LYS A C 1
ATOM 682 O O . LYS A 1 87 ? -6.264 -6.648 -12.214 1.00 91.50 87 LYS A O 1
ATOM 687 N N . GLU A 1 88 ? -8.169 -5.504 -11.844 1.00 92.38 88 GLU A N 1
ATOM 688 C CA . GLU A 1 88 ? -7.726 -4.279 -12.515 1.00 92.38 88 GLU A CA 1
ATOM 689 C C . GLU A 1 88 ? -6.601 -3.640 -11.707 1.00 92.38 88 GLU A C 1
ATOM 691 O O . GLU A 1 88 ? -5.516 -3.381 -12.230 1.00 92.38 88 GLU A O 1
ATOM 696 N N . LEU A 1 89 ? -6.803 -3.517 -10.393 1.00 91.75 89 LEU A N 1
ATOM 697 C CA . LEU A 1 89 ? -5.783 -2.981 -9.501 1.00 91.75 89 LEU A CA 1
ATOM 698 C C . LEU A 1 89 ? -4.524 -3.859 -9.456 1.00 91.75 89 LEU A C 1
ATOM 700 O O . LEU A 1 89 ? -3.409 -3.337 -9.361 1.00 91.75 89 LEU A O 1
ATOM 704 N N . PHE A 1 90 ? -4.673 -5.185 -9.531 1.00 92.31 90 PHE A N 1
ATOM 705 C CA . PHE A 1 90 ? -3.529 -6.093 -9.605 1.00 92.31 90 PHE A CA 1
ATOM 706 C C . PHE A 1 90 ? -2.701 -5.866 -10.878 1.00 92.31 90 PHE A C 1
ATOM 708 O O . PHE A 1 90 ? -1.475 -5.758 -10.796 1.00 92.31 90 PHE A O 1
ATOM 715 N N . GLU A 1 91 ? -3.351 -5.748 -12.038 1.00 92.94 91 GLU A N 1
ATOM 716 C CA . GLU A 1 91 ? -2.659 -5.508 -13.307 1.00 92.94 91 GLU A CA 1
ATOM 717 C C . GLU A 1 91 ? -1.988 -4.125 -13.328 1.00 92.94 91 GLU A C 1
ATOM 719 O O . GLU A 1 91 ? -0.833 -4.007 -13.728 1.00 92.94 91 GLU A O 1
ATOM 724 N N . GLU A 1 92 ? -2.624 -3.087 -12.779 1.00 93.50 92 GLU A N 1
ATOM 725 C CA . GLU A 1 92 ? -1.982 -1.778 -12.596 1.00 93.50 92 GLU A CA 1
ATOM 726 C C . GLU A 1 92 ? -0.705 -1.866 -11.746 1.00 93.50 92 GLU A C 1
ATOM 728 O O . GLU A 1 92 ? 0.324 -1.271 -12.076 1.00 93.50 92 GLU A O 1
ATOM 733 N N . CYS A 1 93 ? -0.748 -2.612 -10.636 1.00 94.12 93 CYS A N 1
ATOM 734 C CA . CYS A 1 93 ? 0.422 -2.821 -9.778 1.00 94.12 93 CYS A CA 1
ATOM 735 C C . CYS A 1 93 ? 1.520 -3.613 -10.494 1.00 94.12 93 CYS A C 1
ATOM 737 O O . CYS A 1 93 ? 2.706 -3.338 -10.299 1.00 94.12 93 CYS A O 1
ATOM 739 N N . ARG A 1 94 ? 1.140 -4.575 -11.339 1.00 92.50 94 ARG A N 1
ATOM 740 C CA . ARG A 1 94 ? 2.065 -5.340 -12.176 1.00 92.50 94 ARG A CA 1
ATOM 741 C C . ARG A 1 94 ? 2.775 -4.447 -13.190 1.00 92.50 94 ARG A C 1
ATOM 743 O O . ARG A 1 94 ? 3.999 -4.508 -13.281 1.00 92.50 94 ARG A O 1
ATOM 750 N N . GLN A 1 95 ? 2.042 -3.597 -13.903 1.00 92.50 95 GLN A N 1
ATOM 751 C CA . GLN A 1 95 ? 2.619 -2.669 -14.878 1.00 92.50 95 GLN A CA 1
ATOM 752 C C . GLN A 1 95 ? 3.554 -1.655 -14.209 1.00 92.50 95 GLN A C 1
ATOM 754 O O . GLN A 1 95 ? 4.664 -1.412 -14.686 1.00 92.50 95 GLN A O 1
ATOM 759 N N . GLU A 1 96 ? 3.159 -1.120 -13.051 1.00 92.62 96 GLU A N 1
ATOM 760 C CA . GLU A 1 96 ? 4.026 -0.240 -12.264 1.00 92.62 96 GLU A CA 1
ATOM 761 C C . GLU A 1 96 ? 5.318 -0.950 -11.838 1.00 92.62 96 GLU A C 1
ATOM 763 O O . GLU A 1 96 ? 6.406 -0.378 -11.940 1.00 92.62 96 GLU A O 1
ATOM 768 N N . TYR A 1 97 ? 5.216 -2.204 -11.392 1.00 91.94 97 TYR A N 1
ATOM 769 C CA . TYR A 1 97 ? 6.380 -2.999 -11.024 1.00 91.94 97 TYR A CA 1
ATOM 770 C C . TYR A 1 97 ? 7.329 -3.218 -12.208 1.00 91.94 97 TYR A C 1
ATOM 772 O O . TYR A 1 97 ? 8.534 -3.007 -12.066 1.00 91.94 97 TYR A O 1
ATOM 780 N N . LEU A 1 98 ? 6.800 -3.603 -13.375 1.00 91.25 98 LEU A N 1
ATOM 781 C CA . LEU A 1 98 ? 7.598 -3.818 -14.584 1.00 91.25 98 LEU A CA 1
ATOM 782 C C . LEU A 1 98 ? 8.340 -2.544 -14.998 1.00 91.25 98 LEU A C 1
ATOM 784 O O . LEU A 1 98 ? 9.539 -2.607 -15.271 1.00 91.25 98 LEU A O 1
ATOM 788 N N . LYS A 1 99 ? 7.669 -1.388 -14.937 1.00 90.38 99 LYS A N 1
ATOM 789 C CA . LYS A 1 99 ? 8.287 -0.087 -15.212 1.00 90.38 99 LYS A CA 1
ATOM 790 C C . LYS A 1 99 ? 9.411 0.235 -14.224 1.00 90.38 99 LYS A C 1
ATOM 792 O O . LYS A 1 99 ? 10.527 0.524 -14.641 1.00 90.38 99 LYS A O 1
ATOM 797 N N . LYS A 1 100 ? 9.163 0.101 -12.913 1.00 90.25 100 LYS A N 1
ATOM 798 C CA . LYS A 1 100 ? 10.197 0.303 -11.877 1.00 90.25 100 LYS A CA 1
ATOM 799 C C . LYS A 1 100 ? 11.394 -0.630 -12.079 1.00 90.25 100 LYS A C 1
ATOM 801 O O . LYS A 1 100 ? 12.535 -0.241 -11.836 1.00 90.25 100 LYS A O 1
ATOM 806 N N . ARG A 1 101 ? 11.138 -1.870 -12.502 1.00 89.00 101 ARG A N 1
ATOM 807 C CA . ARG A 1 101 ? 12.173 -2.872 -12.770 1.00 89.00 101 ARG A CA 1
ATOM 808 C C . ARG A 1 101 ? 13.025 -2.486 -13.979 1.00 89.00 101 ARG A C 1
ATOM 810 O O . ARG A 1 101 ? 14.242 -2.629 -13.914 1.00 89.00 101 ARG A O 1
ATOM 817 N N . GLU A 1 102 ? 12.403 -1.987 -15.043 1.00 87.62 102 GLU A N 1
ATOM 818 C CA . GLU A 1 102 ? 13.093 -1.479 -16.231 1.00 87.62 102 GLU A CA 1
ATOM 819 C C . GLU A 1 102 ? 13.941 -0.242 -15.904 1.00 87.62 102 GLU A C 1
ATOM 821 O O . GLU A 1 102 ? 15.123 -0.202 -16.243 1.00 87.62 102 GLU A O 1
ATOM 826 N N . ASP A 1 103 ? 13.377 0.727 -15.182 1.00 88.00 103 ASP A N 1
ATOM 827 C CA . ASP A 1 103 ? 14.091 1.936 -14.757 1.00 88.00 103 ASP A CA 1
ATOM 828 C C . ASP A 1 103 ? 15.317 1.577 -13.907 1.00 88.00 103 ASP A C 1
ATOM 830 O O . ASP A 1 103 ? 16.417 2.066 -14.149 1.00 88.00 103 ASP A O 1
ATOM 834 N N . TYR A 1 104 ? 15.168 0.629 -12.977 1.00 86.69 104 TYR A N 1
ATOM 835 C CA . TYR A 1 104 ? 16.281 0.138 -12.168 1.00 86.69 104 TYR A CA 1
ATOM 836 C C . TYR A 1 104 ? 17.400 -0.501 -13.003 1.00 86.69 104 TYR A C 1
ATOM 838 O O . TYR A 1 104 ? 18.582 -0.340 -12.699 1.00 86.69 104 TYR A O 1
ATOM 846 N N . GLN A 1 105 ? 17.043 -1.227 -14.062 1.00 84.94 105 GLN A N 1
ATOM 847 C CA . GLN A 1 105 ? 18.015 -1.842 -14.966 1.00 84.94 105 GLN A CA 1
ATOM 848 C C . GLN A 1 105 ? 18.745 -0.800 -15.808 1.00 84.94 105 GLN A C 1
ATOM 850 O O . GLN A 1 105 ? 19.960 -0.906 -15.969 1.00 84.94 105 GLN A O 1
ATOM 855 N N . LYS A 1 106 ? 18.033 0.221 -16.298 1.00 84.62 106 LYS A N 1
ATOM 856 C CA . LYS A 1 106 ? 18.632 1.356 -17.014 1.00 84.62 106 LYS A CA 1
ATOM 857 C C . LYS A 1 106 ? 19.587 2.127 -16.107 1.00 84.62 106 LYS A C 1
ATOM 859 O O . LYS A 1 106 ? 20.735 2.347 -16.487 1.00 84.62 106 LYS A O 1
ATOM 864 N N . ASP A 1 107 ? 19.153 2.445 -14.889 1.00 85.69 107 ASP A N 1
ATOM 865 C CA . ASP A 1 107 ? 19.972 3.118 -13.878 1.00 85.69 107 ASP A CA 1
ATOM 866 C C . ASP A 1 107 ? 21.233 2.303 -13.551 1.00 85.69 107 ASP A C 1
ATOM 868 O O . ASP A 1 107 ? 22.336 2.851 -13.450 1.00 85.69 107 ASP A O 1
ATOM 872 N N . PHE A 1 108 ? 21.099 0.980 -13.418 1.00 80.81 108 PHE A N 1
ATOM 873 C CA . PHE A 1 108 ? 22.224 0.081 -13.168 1.00 80.81 108 PHE A CA 1
ATOM 874 C C . PHE A 1 108 ? 23.195 0.021 -14.357 1.00 80.81 108 PHE A C 1
ATOM 876 O O . PHE A 1 108 ? 24.407 0.125 -14.156 1.00 80.81 108 PHE A O 1
ATOM 883 N N . ALA A 1 109 ? 22.679 -0.085 -15.586 1.00 82.38 109 ALA A N 1
ATOM 884 C CA . ALA A 1 109 ? 23.477 -0.109 -16.812 1.00 82.38 109 ALA A CA 1
ATOM 885 C C . ALA A 1 109 ? 24.244 1.205 -17.044 1.00 82.38 109 ALA A C 1
ATOM 887 O O . ALA A 1 109 ? 25.351 1.181 -17.581 1.00 82.38 109 ALA A O 1
ATOM 888 N N . GLN A 1 110 ? 23.681 2.342 -16.623 1.00 79.00 110 GLN A N 1
ATOM 889 C CA . GLN A 1 110 ? 24.309 3.660 -16.746 1.00 79.00 110 GLN A CA 1
ATOM 890 C C . GLN A 1 110 ? 25.326 3.953 -15.632 1.00 79.00 110 GLN A C 1
ATOM 892 O O . GLN A 1 110 ? 26.367 4.548 -15.898 1.00 79.00 110 GLN A O 1
ATOM 897 N N . SER A 1 111 ? 25.039 3.567 -14.384 1.00 72.94 111 SER A N 1
ATOM 898 C CA . SER A 1 111 ? 25.818 4.009 -13.213 1.00 72.94 111 SER A CA 1
ATOM 899 C C . SER A 1 111 ? 26.768 2.959 -12.624 1.00 72.94 111 SER A C 1
ATOM 901 O O . SER A 1 111 ? 27.617 3.305 -11.799 1.00 72.94 111 SER A O 1
ATOM 903 N N . GLY A 1 112 ? 26.630 1.679 -12.995 1.00 65.00 112 GLY A N 1
ATOM 904 C CA . GLY A 1 112 ? 27.426 0.570 -12.452 1.00 65.00 112 GLY A CA 1
ATOM 905 C C . GLY A 1 112 ? 27.250 0.337 -10.943 1.00 65.00 112 GLY A C 1
ATOM 906 O O . GLY A 1 112 ? 28.003 -0.429 -10.342 1.00 65.00 112 GLY A O 1
ATOM 907 N N . LYS A 1 113 ? 26.280 1.006 -10.303 1.00 60.88 113 LYS A N 1
ATOM 908 C CA . LYS A 1 113 ? 25.988 0.912 -8.868 1.00 60.88 113 LYS A CA 1
ATOM 909 C C . LYS A 1 113 ? 24.532 0.499 -8.672 1.00 60.88 113 LYS A C 1
ATOM 911 O O . LYS A 1 113 ? 23.623 1.054 -9.275 1.00 60.88 113 LYS A O 1
ATOM 916 N N . SER A 1 114 ? 24.305 -0.461 -7.780 1.00 54.41 114 SER A N 1
ATOM 917 C CA . SER A 1 114 ? 22.966 -0.855 -7.329 1.00 54.41 114 SER A CA 1
ATOM 918 C C . SER A 1 114 ? 22.330 0.300 -6.547 1.00 54.41 114 SER A C 1
ATOM 920 O O . SER A 1 114 ? 22.624 0.477 -5.363 1.00 54.41 114 SER A O 1
ATOM 922 N N . ALA A 1 115 ? 21.456 1.095 -7.171 1.00 57.34 115 ALA A N 1
ATOM 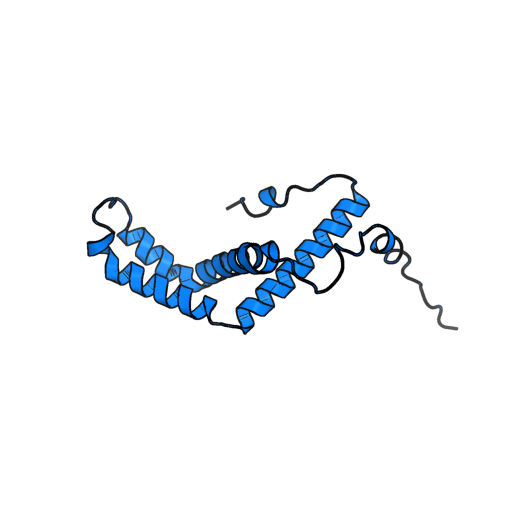923 C CA . ALA A 1 115 ? 20.616 2.035 -6.432 1.00 57.34 115 ALA A CA 1
ATOM 924 C C . ALA A 1 115 ? 19.735 1.248 -5.442 1.00 57.34 115 ALA A C 1
ATOM 926 O O . ALA A 1 115 ? 19.030 0.315 -5.805 1.00 57.34 115 ALA A O 1
ATOM 927 N N . ASN A 1 116 ? 19.801 1.548 -4.148 1.00 50.25 116 ASN A N 1
ATOM 928 C CA . ASN A 1 116 ? 19.076 0.740 -3.170 1.00 50.25 116 ASN A CA 1
ATOM 929 C C . ASN A 1 116 ? 17.559 1.003 -3.293 1.00 50.25 116 ASN A C 1
ATOM 931 O O . ASN A 1 116 ? 17.098 2.073 -2.892 1.00 50.25 116 ASN A O 1
ATOM 935 N N . LEU A 1 117 ? 16.783 0.040 -3.825 1.00 54.50 117 LEU A N 1
ATOM 936 C CA . LEU A 1 117 ? 15.313 0.136 -3.955 1.00 54.50 117 LEU A CA 1
ATOM 937 C C . LEU A 1 117 ? 14.624 0.456 -2.617 1.00 54.50 117 LEU A C 1
ATOM 939 O O . LEU A 1 117 ? 13.551 1.049 -2.591 1.00 54.50 117 LEU A O 1
ATOM 943 N N . THR A 1 118 ? 15.258 0.107 -1.495 1.00 49.69 118 THR A N 1
ATOM 944 C CA . THR A 1 118 ? 14.736 0.347 -0.143 1.00 49.69 118 THR A CA 1
ATOM 945 C C . THR A 1 118 ? 14.735 1.821 0.275 1.00 49.69 118 THR A C 1
ATOM 947 O O . THR A 1 118 ? 14.046 2.169 1.230 1.00 49.69 118 THR A O 1
ATOM 950 N N . LYS A 1 119 ? 15.468 2.708 -0.419 1.00 47.41 119 LYS A N 1
ATOM 951 C CA . LYS A 1 119 ? 15.690 4.089 0.044 1.00 47.41 119 LYS A CA 1
ATOM 952 C C . LYS A 1 119 ? 14.722 5.132 -0.534 1.00 47.41 119 LYS A C 1
ATOM 954 O O . LYS A 1 119 ? 14.615 6.203 0.048 1.00 47.41 119 LYS A O 1
ATOM 959 N N . LYS A 1 120 ? 14.010 4.851 -1.636 1.00 45.53 120 LYS A N 1
ATOM 960 C CA . LYS A 1 120 ? 13.067 5.818 -2.249 1.00 45.53 120 LYS A CA 1
ATOM 961 C C . LYS A 1 120 ? 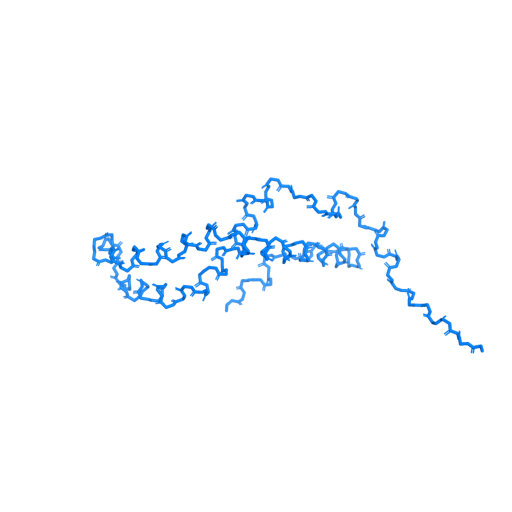11.619 5.716 -1.736 1.00 45.53 120 LYS A C 1
ATOM 963 O O . LYS A 1 120 ? 10.900 6.697 -1.844 1.00 45.53 120 LYS A O 1
ATOM 968 N N . GLU A 1 121 ? 11.206 4.587 -1.149 1.00 51.34 121 GLU A N 1
ATOM 969 C CA . GLU A 1 121 ? 9.814 4.344 -0.691 1.00 51.34 121 GLU A CA 1
ATOM 970 C C . GLU A 1 121 ? 9.629 4.379 0.845 1.00 51.34 121 GLU A C 1
ATOM 972 O O . GLU A 1 121 ? 8.530 4.143 1.330 1.00 51.34 121 GLU A O 1
ATOM 977 N N .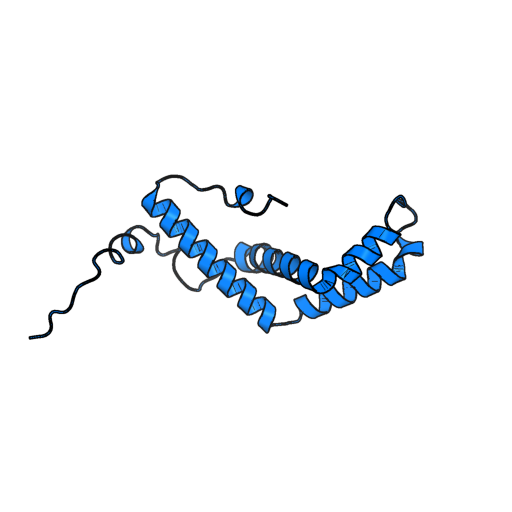 SER A 1 122 ? 10.679 4.674 1.628 1.00 40.91 122 SER A N 1
ATOM 978 C CA . SER A 1 122 ? 10.612 4.749 3.106 1.00 40.91 122 SER A CA 1
ATOM 979 C C . SER A 1 122 ? 10.693 6.176 3.664 1.00 40.91 122 SER A C 1
ATOM 981 O O . SER A 1 122 ? 10.852 6.349 4.873 1.00 40.91 122 SER A O 1
ATOM 983 N N . THR A 1 123 ? 10.601 7.193 2.809 1.00 35.28 123 THR A N 1
ATOM 984 C CA . THR A 1 123 ? 10.386 8.570 3.260 1.00 35.28 123 THR A CA 1
ATOM 985 C C . THR A 1 123 ? 8.884 8.822 3.245 1.00 35.28 123 THR A C 1
ATOM 987 O O . THR A 1 123 ? 8.331 9.247 2.233 1.00 35.28 123 THR A O 1
ATOM 990 N N . ILE A 1 124 ? 8.244 8.459 4.357 1.00 38.59 124 ILE A N 1
ATOM 991 C CA . ILE A 1 124 ? 7.049 9.156 4.846 1.00 38.59 124 ILE A CA 1
ATOM 992 C C . ILE A 1 124 ? 7.534 10.474 5.449 1.00 38.59 124 ILE A C 1
ATOM 994 O O . ILE A 1 124 ? 8.574 10.427 6.151 1.00 38.59 124 ILE A O 1
#

Mean predicted aligned error: 10.33 Å

Organism: Pocillopora damicornis (NCBI:txid46731)

Nearest PDB structures (foldseek):
  7ar8-assembly1_p  TM=4.154E-01  e=2.510E+00  Arabidopsis thaliana

InterPro domains:
  IPR013892 Cytochrome c oxidase biogenesis protein Cmc1-like [PF08583] (35-102)

Solvent-accessible surface area (backbone atoms only — not comparable to full-atom values): 7473 Å² total; per-residue (Å²): 140,83,82,82,84,75,85,89,70,69,69,73,58,63,75,64,49,57,74,92,75,57,75,89,82,72,52,68,63,44,63,70,45,50,34,52,48,52,41,50,54,53,33,48,66,74,38,40,72,37,50,49,52,30,49,62,59,37,59,96,38,84,81,54,32,76,68,76,32,39,66,40,48,47,55,33,49,53,52,44,50,54,51,72,70,33,64,65,57,48,51,54,32,44,53,52,48,53,51,54,54,49,52,52,46,52,49,29,63,73,65,78,47,86,75,63,77,74,68,79,80,68,75,126

Secondary structure (DSSP, 8-state):
-------TTSHHHHTTS-TTTSSSPPPHHIIIIIHHHHHHHHHHHHTHHHHHHHHHHHTT-SSTHHHHTHHHHHHHHHHHHHHHH-HHHHHHHHHHHHHHHHHHHHHHHHHSS---GGGTS---

Radius of gyration: 21.08 Å; Cα contacts (8 Å, |Δi|>4): 64; chains: 1; bounding box: 43×33×73 Å

pLDDT: mean 79.99, std 19.67, range [33.69, 96.12]

Sequence (124 aa):
MATTEKESGQGEVSDKIAPWASGEHLRHVETEVIIPKILREKAKAKCDDLVQAFTQCAKGRTVSILWTCRKENQAMKDCLTSYYQDKELFEECRQEYLKKREDYQKDFAQSGKSANLTKKESTI

Foldseek 3Di:
DDDDDDPPDDPPLVVLFDPVLDDLDDDPCCLPPVLVVLLQVVLCVVLVVLVVLLVVQCVPPDPCSVPRVVVSVVVSVVSSVVSVVDPVSSVVSSVVVSVVSVVQSSCCSVPVDRDPPVPPPPDD